Protein AF-A0A4V1WGH1-F1 (afdb_monomer_lite)

Structure (mmCIF, N/CA/C/O backbone):
data_AF-A0A4V1WGH1-F1
#
_entry.id   AF-A0A4V1WGH1-F1
#
loop_
_atom_site.group_PDB
_atom_site.id
_atom_site.type_symbol
_atom_site.label_atom_id
_atom_site.label_alt_id
_atom_site.label_comp_id
_atom_site.label_asym_id
_atom_site.label_entity_id
_atom_site.label_seq_id
_atom_site.pdbx_PDB_ins_code
_atom_site.Cartn_x
_atom_site.Cartn_y
_atom_site.Cartn_z
_atom_site.occupancy
_atom_site.B_iso_or_equiv
_atom_site.auth_seq_id
_atom_site.auth_comp_id
_atom_site.auth_asym_id
_atom_site.auth_atom_id
_atom_site.pdbx_PDB_model_num
ATOM 1 N N . LEU A 1 1 ? -4.245 -30.264 -22.959 1.00 33.31 1 LEU A N 1
ATOM 2 C CA . LEU A 1 1 ? -5.233 -29.164 -22.889 1.00 33.31 1 LEU A CA 1
ATOM 3 C C . LEU A 1 1 ? -5.075 -28.556 -21.495 1.00 33.31 1 LEU A C 1
ATOM 5 O O . LEU A 1 1 ? -5.664 -29.059 -20.561 1.00 33.31 1 LEU A O 1
ATOM 9 N N . GLY A 1 2 ? -4.049 -27.756 -21.223 1.00 36.94 2 GLY A N 1
ATOM 10 C CA . GLY A 1 2 ? -3.900 -26.386 -21.711 1.00 36.94 2 GLY A CA 1
ATOM 11 C C . GLY A 1 2 ? -4.262 -25.433 -20.565 1.00 36.94 2 GLY A C 1
ATOM 12 O O . GLY A 1 2 ? -5.257 -24.733 -20.666 1.00 36.94 2 GLY A O 1
ATOM 13 N N . ALA A 1 3 ? -3.517 -25.483 -19.455 1.00 32.19 3 ALA A N 1
ATOM 14 C CA . ALA A 1 3 ? -3.644 -24.499 -18.385 1.00 32.19 3 ALA A CA 1
ATOM 15 C C . ALA A 1 3 ? -2.789 -23.289 -18.774 1.00 32.19 3 ALA A C 1
ATOM 17 O O . ALA A 1 3 ? -1.565 -23.330 -18.681 1.00 32.19 3 ALA A O 1
ATOM 18 N N . SER A 1 4 ? -3.431 -22.246 -19.292 1.00 39.41 4 SER A N 1
ATOM 19 C CA . SER A 1 4 ? -2.835 -20.914 -19.305 1.00 39.41 4 SER A CA 1
ATOM 20 C C . SER A 1 4 ? -3.050 -20.349 -17.905 1.00 39.41 4 SER A C 1
ATOM 22 O O . SER A 1 4 ? -4.143 -19.903 -17.588 1.00 39.41 4 SER A O 1
ATOM 24 N N . ALA A 1 5 ? -2.033 -20.460 -17.056 1.00 37.88 5 ALA A N 1
ATOM 25 C CA . ALA A 1 5 ? -1.985 -19.795 -15.762 1.00 37.88 5 ALA A CA 1
ATOM 26 C C . ALA A 1 5 ? -0.825 -18.798 -15.811 1.00 37.88 5 ALA A C 1
ATOM 28 O O . ALA A 1 5 ? 0.310 -19.128 -15.483 1.00 37.88 5 ALA A O 1
ATOM 29 N N . TYR A 1 6 ? -1.115 -17.593 -16.290 1.00 43.25 6 TYR A N 1
ATOM 30 C CA . TYR A 1 6 ? -0.399 -16.400 -15.844 1.00 43.25 6 TYR A CA 1
ATOM 31 C C . TYR A 1 6 ? -1.342 -15.719 -14.844 1.00 43.25 6 TYR A C 1
ATOM 33 O O . TYR A 1 6 ? -1.926 -14.674 -15.109 1.00 43.25 6 TYR A O 1
ATOM 41 N N . GLU A 1 7 ? -1.642 -16.417 -13.747 1.00 52.16 7 GLU A N 1
ATOM 42 C CA . GLU A 1 7 ? -2.463 -15.869 -12.670 1.00 52.16 7 GLU A CA 1
ATOM 43 C C . GLU A 1 7 ? -1.520 -15.100 -11.746 1.00 52.16 7 GLU A C 1
ATOM 45 O O . GLU A 1 7 ? -0.584 -15.666 -11.190 1.00 52.16 7 GLU A O 1
ATOM 50 N N . ASN A 1 8 ? -1.706 -13.783 -11.647 1.00 62.28 8 ASN A N 1
ATOM 51 C CA . ASN A 1 8 ? -0.994 -12.981 -10.659 1.00 62.28 8 ASN A CA 1
ATOM 52 C C . ASN A 1 8 ? -1.358 -13.511 -9.265 1.00 62.28 8 ASN A C 1
ATOM 54 O O . ASN A 1 8 ? -2.520 -13.436 -8.862 1.00 62.28 8 ASN A O 1
ATOM 58 N N . ASP A 1 9 ? -0.378 -14.036 -8.534 1.00 80.25 9 ASP A N 1
ATOM 59 C CA . ASP A 1 9 ? -0.596 -14.559 -7.189 1.00 80.25 9 ASP A CA 1
ATOM 60 C C . ASP A 1 9 ? -0.663 -13.412 -6.172 1.00 80.25 9 ASP A C 1
ATOM 62 O O . ASP A 1 9 ? 0.171 -12.499 -6.162 1.00 80.25 9 ASP A O 1
ATOM 66 N N . ILE A 1 10 ? -1.658 -13.471 -5.283 1.00 87.50 10 ILE A N 1
ATOM 67 C CA . ILE A 1 10 ? -1.841 -12.521 -4.183 1.00 87.50 10 ILE A CA 1
ATOM 68 C C . ILE A 1 10 ? -1.891 -13.294 -2.869 1.00 87.50 10 ILE A C 1
ATOM 70 O O . ILE A 1 10 ? -2.748 -14.151 -2.668 1.00 87.50 10 ILE A O 1
ATOM 74 N N . THR A 1 11 ? -1.015 -12.942 -1.931 1.00 88.69 11 THR A N 1
ATOM 75 C CA . THR A 1 11 ? -1.128 -13.351 -0.526 1.00 88.69 11 THR A CA 1
ATOM 76 C C . THR A 1 11 ? -1.442 -12.133 0.328 1.00 88.69 11 THR A C 1
ATOM 78 O O . THR A 1 11 ? -0.723 -11.138 0.279 1.00 88.69 11 THR A O 1
ATOM 81 N N . VAL A 1 12 ? -2.490 -12.217 1.149 1.00 90.06 12 VAL A N 1
ATOM 82 C CA . VAL A 1 12 ? -2.868 -11.147 2.080 1.00 90.06 12 VAL A CA 1
ATOM 83 C C . VAL A 1 12 ? -2.600 -11.598 3.508 1.00 90.06 12 VAL A C 1
ATOM 85 O O . VAL A 1 12 ? -3.156 -12.583 3.975 1.00 90.06 12 VAL A O 1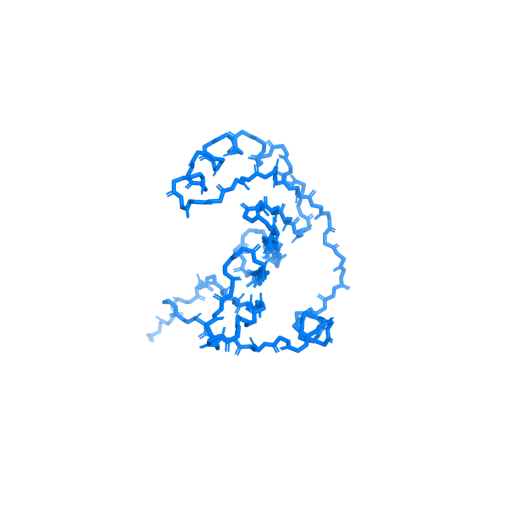
ATOM 88 N N . LEU A 1 13 ? -1.771 -10.860 4.236 1.00 87.69 13 LEU A N 1
ATOM 89 C CA . LEU A 1 13 ? -1.603 -11.025 5.673 1.00 87.69 13 LEU A CA 1
ATOM 90 C C . LEU A 1 13 ? -2.350 -9.914 6.387 1.00 87.69 13 LEU A C 1
ATOM 92 O O . LEU A 1 13 ? -2.308 -8.753 5.985 1.00 87.69 13 LEU A O 1
ATOM 96 N N . PHE A 1 14 ? -2.999 -10.263 7.487 1.00 88.56 14 PHE A N 1
ATOM 97 C CA . PHE A 1 14 ? -3.750 -9.312 8.282 1.00 88.56 14 PHE A CA 1
ATOM 98 C C . PHE A 1 14 ? -3.367 -9.421 9.755 1.00 88.56 14 PHE A C 1
ATOM 100 O O . PHE A 1 14 ? -3.292 -10.510 10.329 1.00 88.56 14 PHE A O 1
ATOM 107 N N . LYS A 1 15 ? -3.158 -8.269 10.388 1.00 85.38 15 LYS A N 1
ATOM 108 C CA . LYS A 1 15 ? -2.919 -8.139 11.825 1.00 85.38 15 LYS A CA 1
ATOM 109 C C . LYS A 1 15 ? -3.793 -7.016 12.361 1.00 85.38 15 LYS A C 1
ATOM 111 O O . LYS A 1 15 ? -3.815 -5.929 11.804 1.00 85.38 15 LYS A O 1
ATOM 116 N N . GLY A 1 16 ? -4.482 -7.242 13.472 1.00 84.38 16 GLY A N 1
ATOM 117 C CA . GLY A 1 16 ? -5.297 -6.210 14.107 1.00 84.38 16 GLY A CA 1
ATOM 118 C C . GLY A 1 16 ? -5.454 -6.456 15.595 1.00 84.38 16 GLY A C 1
ATOM 119 O O . GLY A 1 16 ? -5.387 -7.599 16.056 1.00 84.38 16 GLY A O 1
ATOM 120 N N . ARG A 1 17 ? -5.651 -5.378 16.358 1.00 80.94 17 ARG A N 1
ATOM 121 C CA . ARG A 1 17 ? -5.973 -5.502 17.783 1.00 80.94 17 ARG A CA 1
ATOM 122 C C . ARG A 1 17 ? -7.370 -6.082 17.936 1.00 80.94 17 ARG A C 1
ATOM 124 O O . ARG A 1 17 ? -8.273 -5.749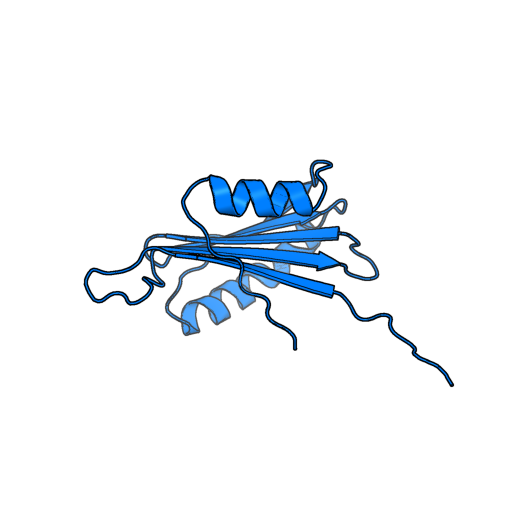 17.174 1.00 80.94 17 ARG A O 1
ATOM 131 N N . LYS A 1 18 ? -7.558 -6.935 18.939 1.00 80.88 18 LYS A N 1
ATOM 132 C CA . LYS A 1 18 ? -8.898 -7.318 19.378 1.00 80.88 18 LYS A CA 1
ATOM 133 C C . LYS A 1 18 ? -9.383 -6.310 20.409 1.00 80.88 18 LYS A C 1
ATOM 135 O O . LYS A 1 18 ? -8.638 -5.935 21.313 1.00 80.88 18 LYS A O 1
ATOM 140 N N . LYS A 1 19 ? -10.630 -5.890 20.273 1.00 83.00 19 LYS A N 1
ATOM 141 C CA . LYS A 1 19 ? -11.375 -5.169 21.298 1.00 83.00 19 LYS A CA 1
ATOM 142 C C . LYS A 1 19 ? -11.714 -6.122 22.457 1.00 83.00 19 LYS A C 1
ATOM 144 O O . LYS A 1 19 ? -11.642 -7.342 22.280 1.00 83.00 19 LYS A O 1
ATOM 149 N N . PRO A 1 20 ? -12.115 -5.600 23.632 1.00 83.19 20 PRO A N 1
ATOM 150 C CA . PRO A 1 20 ? -12.542 -6.429 24.763 1.00 83.19 20 PRO A CA 1
ATOM 151 C C . PRO A 1 20 ? -13.687 -7.400 24.433 1.00 83.19 20 PRO A C 1
ATOM 153 O O . PRO A 1 20 ? -13.782 -8.461 25.038 1.00 83.19 20 PRO A O 1
ATOM 156 N N . ASP A 1 21 ? -14.523 -7.067 23.445 1.00 83.81 21 ASP A N 1
ATOM 157 C CA . ASP A 1 21 ? -15.609 -7.919 22.938 1.00 83.81 21 ASP A CA 1
ATOM 158 C C . ASP A 1 21 ? -15.133 -9.018 21.962 1.00 83.81 21 ASP A C 1
ATOM 160 O O . ASP A 1 21 ? -15.944 -9.740 21.382 1.00 83.81 21 ASP A O 1
ATOM 164 N N . GLY A 1 22 ? -13.820 -9.139 21.750 1.00 78.94 22 GLY A N 1
ATOM 165 C CA . GLY A 1 22 ? -13.202 -10.108 20.851 1.00 78.94 22 GLY A CA 1
ATOM 166 C C . GLY A 1 22 ? -13.241 -9.727 19.369 1.00 78.94 22 GLY A C 1
ATOM 167 O O . GLY A 1 22 ? -12.606 -10.421 18.567 1.00 78.94 22 GLY A O 1
ATOM 168 N N . LYS A 1 23 ? -13.922 -8.637 18.986 1.00 82.25 23 LYS A N 1
ATOM 169 C CA . LYS A 1 23 ? -13.958 -8.159 17.596 1.00 82.25 23 LYS A CA 1
ATOM 170 C C . LYS A 1 23 ? -12.650 -7.479 17.226 1.00 82.25 23 LYS A C 1
ATOM 172 O O . LYS A 1 23 ? -11.962 -6.910 18.068 1.00 82.25 23 LYS A O 1
ATOM 177 N N . LEU A 1 24 ? -12.310 -7.514 15.945 1.00 79.06 24 LEU A N 1
ATOM 178 C CA . LEU A 1 24 ? -11.169 -6.768 15.432 1.00 79.06 24 LEU A CA 1
ATOM 179 C C . LEU A 1 24 ? -11.433 -5.265 15.507 1.00 79.06 24 LEU A C 1
ATOM 181 O O . LEU A 1 24 ? -12.542 -4.799 15.246 1.00 79.06 24 LEU A O 1
ATOM 185 N N . ASP A 1 25 ? -10.399 -4.516 15.870 1.00 85.69 25 ASP A N 1
ATOM 186 C CA . ASP A 1 25 ? -10.391 -3.068 15.819 1.00 85.69 25 ASP A CA 1
ATOM 187 C C . ASP A 1 25 ? -9.885 -2.597 14.451 1.00 85.69 25 ASP A C 1
ATOM 189 O O . ASP A 1 25 ? -8.677 -2.628 14.203 1.00 85.69 25 ASP A O 1
ATOM 193 N N . PRO A 1 26 ? -10.783 -2.159 13.550 1.00 85.44 26 PRO A N 1
ATOM 194 C CA . PRO A 1 26 ? -10.383 -1.697 12.228 1.00 85.44 26 PRO A CA 1
ATOM 195 C C . PRO A 1 26 ? -9.594 -0.381 12.287 1.00 85.44 26 PRO A C 1
ATOM 197 O O . PRO A 1 26 ? -8.906 -0.050 11.332 1.00 85.44 26 PRO A O 1
ATOM 200 N N . SER A 1 27 ? -9.642 0.350 13.408 1.00 89.88 27 SER A N 1
ATOM 201 C CA . SER A 1 27 ? -8.876 1.587 13.591 1.00 89.88 27 SER A CA 1
ATOM 202 C C . SER A 1 27 ? -7.399 1.342 13.916 1.00 89.88 27 SER A C 1
ATOM 204 O O . SER A 1 27 ? -6.606 2.287 13.907 1.00 89.88 27 SER A O 1
ATOM 206 N N . HIS A 1 28 ? -7.027 0.093 14.222 1.00 90.06 28 HIS A N 1
ATOM 207 C CA . HIS A 1 28 ? -5.668 -0.300 14.575 1.00 90.06 28 HIS A CA 1
ATOM 208 C C . HIS A 1 28 ? -5.332 -1.682 14.005 1.00 90.06 28 HIS A C 1
ATOM 210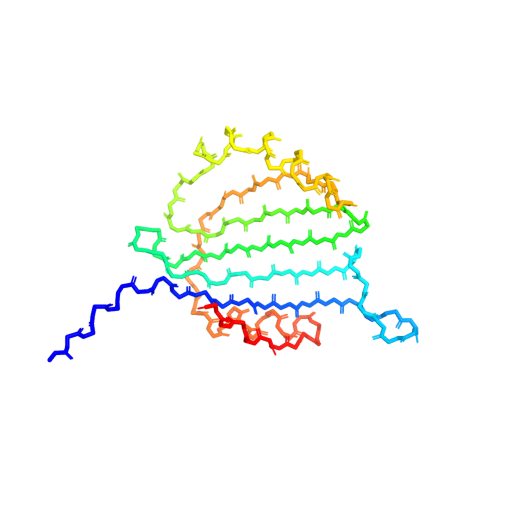 O O . HIS A 1 28 ? -5.296 -2.700 14.714 1.00 90.06 28 HIS A O 1
ATOM 216 N N . CYS A 1 29 ? -5.087 -1.709 12.699 1.00 90.88 29 CYS A N 1
ATOM 217 C CA . CYS A 1 29 ? -4.735 -2.914 11.965 1.00 90.88 29 CYS A CA 1
ATOM 218 C C . CYS A 1 29 ? -3.679 -2.642 10.887 1.00 90.88 29 CYS A C 1
ATOM 220 O O . CYS A 1 29 ? -3.339 -1.503 10.577 1.00 90.88 29 CYS A O 1
ATOM 222 N N . ARG A 1 30 ? -3.110 -3.714 10.351 1.00 92.50 30 ARG A N 1
ATOM 223 C CA . ARG A 1 30 ? -2.119 -3.704 9.286 1.00 92.50 30 ARG A CA 1
ATOM 224 C C . ARG A 1 30 ? -2.459 -4.822 8.312 1.00 92.50 30 ARG A C 1
ATOM 226 O O . ARG A 1 30 ? -2.717 -5.950 8.739 1.00 92.50 30 ARG A O 1
ATOM 233 N N . LEU A 1 31 ? -2.460 -4.503 7.028 1.00 92.19 31 LEU A N 1
ATOM 234 C CA . LEU A 1 31 ? -2.604 -5.445 5.926 1.00 92.19 31 LEU A CA 1
ATOM 235 C C . LEU A 1 31 ? -1.287 -5.466 5.156 1.00 92.19 31 LEU A C 1
ATOM 237 O O . LEU A 1 31 ? -0.742 -4.407 4.858 1.00 92.19 31 LEU A O 1
ATOM 241 N N . LEU A 1 32 ? -0.792 -6.652 4.824 1.00 92.94 32 LEU A N 1
ATOM 242 C CA . LEU A 1 32 ? 0.356 -6.824 3.942 1.00 92.94 32 LEU A CA 1
ATOM 243 C C . LEU A 1 32 ? -0.081 -7.641 2.735 1.00 92.94 32 LEU A C 1
ATOM 245 O O . LEU A 1 32 ? -0.525 -8.774 2.890 1.00 92.94 32 LEU A O 1
ATOM 249 N N . PHE A 1 33 ? 0.059 -7.077 1.547 1.00 93.25 33 PHE A N 1
ATOM 250 C CA . PHE A 1 33 ? -0.180 -7.766 0.290 1.00 93.25 33 PHE A CA 1
ATOM 251 C C . PHE A 1 33 ? 1.173 -8.150 -0.297 1.00 93.25 33 PHE A C 1
ATOM 253 O O . PHE A 1 33 ? 2.009 -7.283 -0.548 1.00 93.25 33 PHE A O 1
ATOM 260 N N . LEU A 1 34 ? 1.392 -9.442 -0.499 1.00 91.75 34 LEU A N 1
ATOM 261 C CA . LEU A 1 34 ? 2.509 -9.967 -1.272 1.00 91.75 34 LEU A CA 1
ATOM 262 C C . LEU A 1 34 ? 1.953 -10.297 -2.653 1.00 91.75 34 LEU A C 1
ATOM 264 O O . LEU A 1 34 ? 1.083 -11.159 -2.777 1.00 91.75 34 LEU A O 1
ATOM 268 N N . LEU A 1 35 ? 2.397 -9.549 -3.654 1.00 91.50 35 LEU A N 1
ATOM 269 C CA . LEU A 1 35 ? 1.916 -9.634 -5.024 1.00 91.50 35 LEU A CA 1
ATOM 270 C C . LEU A 1 35 ? 3.020 -10.205 -5.904 1.00 91.50 35 LEU A C 1
ATOM 272 O O . LEU A 1 35 ? 4.167 -9.756 -5.822 1.00 91.50 35 LEU A O 1
ATOM 276 N N . HIS A 1 36 ? 2.662 -11.134 -6.780 1.00 88.94 36 HIS A N 1
ATOM 277 C CA . HIS A 1 36 ? 3.466 -11.477 -7.942 1.00 88.94 36 HIS A CA 1
ATOM 278 C C . HIS A 1 36 ? 2.754 -10.952 -9.189 1.00 88.94 36 HIS A C 1
ATOM 280 O O . HIS A 1 36 ? 1.728 -11.492 -9.597 1.00 88.94 36 HIS A O 1
ATOM 286 N N . LEU A 1 37 ? 3.264 -9.848 -9.738 1.00 89.25 37 LEU A N 1
ATOM 287 C CA . LEU A 1 37 ? 2.694 -9.162 -10.896 1.00 89.25 37 LEU A CA 1
ATOM 288 C C . LEU A 1 37 ? 3.532 -9.445 -12.147 1.00 89.25 37 LEU A C 1
ATOM 290 O O . LEU A 1 37 ? 4.755 -9.378 -12.071 1.00 89.25 37 LEU A O 1
ATOM 294 N N . GLU A 1 38 ? 2.908 -9.659 -13.307 1.00 87.75 38 GLU A N 1
ATOM 295 C CA . GLU A 1 38 ? 3.629 -9.981 -14.559 1.00 87.75 38 GLU A CA 1
ATOM 296 C C . GLU A 1 38 ? 4.798 -9.025 -14.866 1.00 87.75 38 GLU A C 1
ATOM 298 O O . GLU A 1 38 ? 5.911 -9.460 -15.164 1.00 87.75 38 GLU A O 1
ATOM 303 N N . THR A 1 39 ? 4.560 -7.713 -14.766 1.00 88.25 39 THR A N 1
ATOM 304 C CA . THR A 1 39 ? 5.577 -6.690 -15.067 1.00 88.25 39 THR A CA 1
ATOM 305 C C . THR A 1 39 ? 6.353 -6.262 -13.830 1.00 88.25 39 THR A C 1
ATOM 307 O O . THR A 1 39 ? 7.5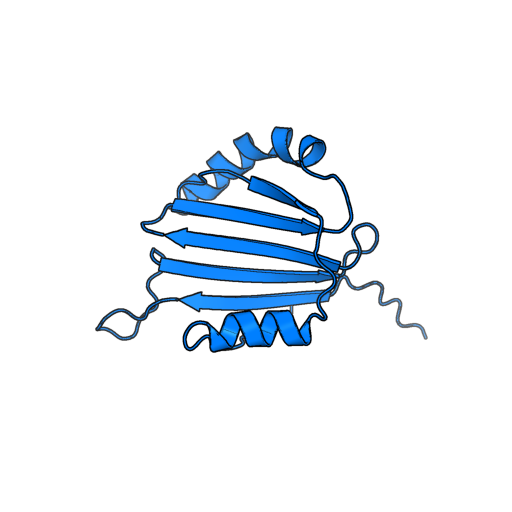72 -6.129 -13.881 1.00 88.25 39 THR A O 1
ATOM 310 N N . LEU A 1 40 ? 5.651 -6.020 -12.718 1.00 88.62 40 LEU A N 1
ATOM 311 C CA . LEU A 1 40 ? 6.256 -5.481 -11.494 1.00 88.62 40 LEU A CA 1
ATOM 312 C C . LEU A 1 40 ? 6.893 -6.558 -10.607 1.00 88.62 40 LEU A C 1
ATOM 314 O O . LEU A 1 40 ? 7.445 -6.223 -9.559 1.00 88.62 40 LEU A O 1
ATOM 318 N N . GLN A 1 41 ? 6.848 -7.822 -11.040 1.00 89.88 41 GLN A N 1
ATOM 319 C CA . GLN A 1 41 ? 7.410 -8.975 -10.344 1.00 89.88 41 GLN A CA 1
ATOM 320 C C . GLN A 1 41 ? 6.902 -9.018 -8.894 1.00 89.88 41 GLN A C 1
ATOM 322 O O . GLN A 1 41 ? 5.724 -8.766 -8.626 1.00 89.88 41 GLN A O 1
ATOM 327 N N . GLU A 1 42 ? 7.779 -9.333 -7.942 1.00 89.94 42 GLU A N 1
ATOM 328 C CA . GLU A 1 42 ? 7.459 -9.313 -6.521 1.00 89.94 42 GLU A CA 1
ATOM 329 C C . GLU A 1 42 ? 7.264 -7.881 -6.013 1.00 89.94 42 GLU A C 1
ATOM 331 O O . GLU A 1 42 ? 8.204 -7.086 -5.934 1.00 89.94 42 GLU A O 1
ATOM 336 N N . THR A 1 43 ? 6.039 -7.566 -5.607 1.00 92.50 43 THR A N 1
ATOM 337 C CA . THR A 1 43 ? 5.675 -6.268 -5.039 1.00 92.50 43 THR A CA 1
ATOM 338 C C . THR A 1 43 ? 4.997 -6.467 -3.692 1.00 92.50 43 THR A C 1
ATOM 340 O O . THR A 1 43 ? 4.072 -7.263 -3.553 1.00 92.50 43 THR A O 1
ATOM 343 N N . VAL A 1 44 ? 5.448 -5.727 -2.684 1.00 93.62 44 VAL A N 1
ATOM 344 C CA . VAL A 1 44 ? 4.864 -5.748 -1.341 1.00 93.62 44 VAL A CA 1
ATOM 345 C C . VAL A 1 44 ? 4.080 -4.465 -1.129 1.00 93.62 44 VAL A C 1
ATOM 347 O O . VAL A 1 44 ? 4.646 -3.382 -1.237 1.00 93.62 44 VAL A O 1
ATOM 350 N N . VAL A 1 45 ? 2.801 -4.566 -0.787 1.00 95.31 45 VAL A N 1
ATOM 351 C CA . VAL A 1 45 ? 1.990 -3.411 -0.383 1.00 95.31 45 VAL A CA 1
ATOM 352 C C . VAL A 1 45 ? 1.675 -3.528 1.102 1.00 95.31 45 VAL A C 1
ATOM 354 O O . VAL A 1 45 ? 1.007 -4.461 1.532 1.00 95.31 45 VAL A O 1
ATOM 357 N N . ASP A 1 46 ? 2.167 -2.589 1.898 1.00 95.12 46 ASP A N 1
ATOM 358 C CA . ASP A 1 46 ? 1.929 -2.502 3.338 1.00 95.12 46 ASP A CA 1
ATOM 359 C C . ASP A 1 46 ? 0.948 -1.371 3.633 1.00 95.12 46 ASP A C 1
ATOM 361 O O . ASP A 1 46 ? 1.273 -0.195 3.457 1.00 95.12 46 ASP A O 1
ATOM 365 N N . CYS A 1 47 ? -0.248 -1.730 4.087 1.00 95.69 47 CYS A N 1
ATOM 366 C CA . CYS A 1 47 ? -1.274 -0.792 4.515 1.00 95.69 47 CYS A CA 1
ATOM 367 C C . CYS A 1 47 ? -1.356 -0.811 6.040 1.00 95.69 47 CYS A C 1
ATOM 369 O O . CYS A 1 47 ? -1.875 -1.755 6.640 1.00 95.69 47 CYS A O 1
ATOM 371 N N . MET A 1 48 ? -0.893 0.257 6.679 1.00 94.88 48 MET A N 1
ATOM 372 C CA . MET A 1 48 ? -0.963 0.428 8.127 1.00 94.88 48 MET A CA 1
ATOM 373 C C . MET A 1 48 ? -2.079 1.408 8.481 1.00 94.88 48 MET A C 1
ATOM 375 O O . MET A 1 48 ? -2.067 2.540 8.008 1.00 94.88 48 MET A O 1
ATOM 379 N N . ILE A 1 49 ? -3.015 0.991 9.334 1.00 95.38 49 ILE A N 1
ATOM 380 C CA . ILE A 1 49 ? -4.117 1.820 9.830 1.00 95.38 49 ILE A CA 1
ATOM 381 C C . ILE A 1 49 ? -3.920 2.078 11.323 1.00 95.38 49 ILE A C 1
ATOM 383 O O . ILE A 1 49 ? -3.843 1.147 12.128 1.00 95.38 49 ILE A O 1
ATOM 387 N N . GLN A 1 50 ? -3.862 3.353 11.700 1.00 93.88 50 GLN A N 1
ATOM 388 C CA . GLN A 1 50 ? -3.759 3.798 13.088 1.00 93.88 50 GLN A CA 1
ATOM 389 C C . GLN A 1 50 ? -4.690 4.984 13.319 1.00 93.88 50 GLN A C 1
ATOM 391 O O . GLN A 1 50 ? -4.603 5.984 12.616 1.00 93.88 50 GLN A O 1
ATOM 396 N N . GLN A 1 51 ? -5.589 4.882 14.303 1.00 94.25 51 GLN A N 1
ATOM 397 C CA . GLN A 1 51 ? -6.585 5.922 14.605 1.00 94.25 51 GLN A CA 1
ATOM 398 C C . GLN A 1 51 ? -7.393 6.329 13.359 1.00 94.25 51 GLN A C 1
ATOM 400 O O . GLN A 1 51 ? -7.669 7.501 13.125 1.00 94.25 51 GLN A O 1
ATOM 405 N N . ASN A 1 52 ? -7.752 5.327 12.552 1.00 95.00 52 ASN A N 1
ATOM 406 C CA . ASN A 1 52 ? -8.417 5.458 11.254 1.00 95.00 52 ASN A CA 1
ATOM 407 C C . ASN A 1 52 ? -7.617 6.201 10.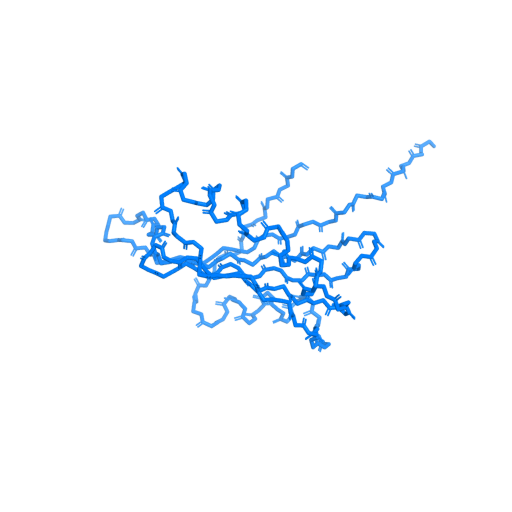164 1.00 95.00 52 ASN A C 1
ATOM 409 O O . ASN A 1 52 ? -8.162 6.493 9.102 1.00 95.00 52 ASN A O 1
ATOM 413 N N . VAL A 1 53 ? -6.333 6.477 10.388 1.00 97.19 53 VAL A N 1
ATOM 414 C CA . VAL A 1 53 ? -5.426 7.010 9.370 1.00 97.19 53 VAL A CA 1
ATOM 415 C C . VAL A 1 53 ? -4.676 5.848 8.729 1.00 97.19 53 VAL A C 1
ATOM 417 O O . VAL A 1 53 ? -3.937 5.132 9.403 1.00 97.19 53 VAL A O 1
ATOM 420 N N . MET A 1 54 ? -4.880 5.654 7.432 1.00 97.31 54 MET A N 1
ATOM 421 C CA . MET A 1 54 ? -4.189 4.682 6.598 1.00 97.31 54 MET A CA 1
ATOM 422 C C . MET A 1 54 ? -2.923 5.302 6.004 1.00 97.31 54 MET A C 1
ATOM 424 O O . MET A 1 54 ? -2.952 6.410 5.473 1.00 97.31 54 MET A O 1
ATOM 428 N N . THR A 1 55 ? -1.827 4.556 6.036 1.00 97.44 55 THR A N 1
ATOM 429 C CA . THR A 1 55 ? -0.586 4.844 5.311 1.00 97.44 55 THR A CA 1
ATOM 430 C C . THR A 1 55 ? -0.262 3.638 4.444 1.00 97.44 55 THR A C 1
ATOM 432 O O . THR A 1 55 ? -0.276 2.515 4.950 1.00 97.44 55 THR A O 1
ATOM 435 N N . ILE A 1 56 ? 0.033 3.859 3.162 1.00 97.69 56 ILE A N 1
ATOM 436 C CA . ILE A 1 56 ? 0.356 2.783 2.218 1.00 97.69 56 ILE A CA 1
ATOM 437 C C . ILE A 1 56 ? 1.821 2.899 1.804 1.00 97.69 56 ILE A C 1
ATOM 439 O O . ILE A 1 56 ? 2.282 3.965 1.398 1.00 97.69 56 ILE A O 1
ATOM 443 N N . THR A 1 57 ? 2.556 1.796 1.890 1.00 97.12 57 THR A N 1
ATOM 444 C CA . THR A 1 57 ? 3.915 1.684 1.355 1.00 97.12 57 THR A CA 1
ATOM 445 C C . THR A 1 57 ? 3.966 0.590 0.302 1.00 97.12 57 THR A C 1
ATOM 447 O O . THR A 1 57 ? 3.492 -0.512 0.548 1.00 97.12 57 THR A O 1
ATOM 450 N N . VAL A 1 58 ? 4.567 0.879 -0.847 1.00 96.25 58 VAL A N 1
ATOM 451 C CA . VAL A 1 58 ? 4.809 -0.082 -1.924 1.00 96.25 58 VAL A CA 1
ATOM 452 C C . VAL A 1 58 ? 6.308 -0.365 -1.983 1.00 96.25 58 VAL A C 1
ATOM 454 O O . VAL A 1 58 ? 7.104 0.543 -2.215 1.00 96.25 58 VAL A O 1
ATOM 457 N N . GLU A 1 59 ? 6.711 -1.610 -1.747 1.00 94.75 59 GLU A N 1
ATOM 458 C CA . GLU A 1 59 ? 8.086 -2.075 -1.937 1.00 94.75 59 GLU A CA 1
ATOM 459 C C . GLU A 1 59 ? 8.175 -2.860 -3.240 1.00 94.75 59 GLU A C 1
ATOM 461 O O . GLU A 1 59 ? 7.528 -3.895 -3.397 1.00 94.75 59 GLU A O 1
ATOM 466 N N . THR A 1 60 ? 8.980 -2.374 -4.175 1.00 93.31 60 THR A N 1
ATOM 467 C CA . THR A 1 60 ? 9.170 -2.998 -5.488 1.00 93.31 60 THR A CA 1
ATOM 468 C C . THR A 1 60 ? 10.570 -2.676 -6.019 1.00 93.31 60 THR A C 1
ATOM 470 O O . THR A 1 60 ? 11.243 -1.784 -5.499 1.00 93.31 60 THR A O 1
ATOM 473 N N . ASP A 1 61 ? 11.035 -3.391 -7.039 1.00 93.19 61 ASP A N 1
ATOM 474 C CA . ASP A 1 61 ? 12.312 -3.090 -7.705 1.00 93.19 61 ASP A CA 1
ATOM 475 C C . ASP A 1 61 ? 12.204 -1.935 -8.720 1.00 93.19 61 ASP A C 1
ATOM 477 O O . ASP A 1 61 ? 13.213 -1.499 -9.279 1.00 93.19 61 ASP A O 1
ATOM 481 N N . PHE A 1 62 ? 10.993 -1.409 -8.926 1.00 92.62 62 PHE A N 1
ATOM 482 C CA . PHE A 1 62 ? 10.680 -0.352 -9.883 1.00 92.62 62 PHE A CA 1
ATOM 483 C C . PHE A 1 62 ? 10.499 1.017 -9.207 1.00 92.62 62 PHE A C 1
ATOM 485 O O . PHE A 1 62 ? 9.925 1.138 -8.126 1.00 92.62 62 PHE A O 1
ATOM 492 N N . GLU A 1 63 ? 10.921 2.084 -9.884 1.00 93.94 63 GLU A N 1
ATOM 493 C CA . GLU A 1 63 ? 10.674 3.462 -9.443 1.00 93.94 63 GLU A CA 1
ATOM 494 C C . GLU A 1 63 ? 9.229 3.871 -9.775 1.00 93.94 63 GLU A C 1
ATOM 496 O O . GLU A 1 63 ? 8.937 4.357 -10.868 1.00 93.94 63 GLU A O 1
ATOM 501 N N . LEU A 1 64 ? 8.303 3.638 -8.839 1.00 94.12 64 LEU A N 1
ATOM 502 C CA . LEU A 1 64 ? 6.864 3.836 -9.067 1.00 94.12 64 LEU A CA 1
ATOM 503 C C . LEU A 1 64 ? 6.294 5.149 -8.531 1.00 94.12 64 LEU A C 1
ATOM 505 O O . LEU A 1 64 ? 5.153 5.467 -8.858 1.00 94.12 64 LEU A O 1
ATOM 509 N N . GLN A 1 65 ? 7.039 5.927 -7.737 1.00 96.12 65 GLN A N 1
ATOM 510 C CA . GLN A 1 65 ? 6.464 7.091 -7.047 1.00 96.12 65 GLN A CA 1
ATOM 511 C C . GLN A 1 65 ? 5.806 8.076 -8.025 1.00 96.12 65 GLN A C 1
ATOM 513 O O . GLN A 1 65 ? 4.643 8.424 -7.851 1.00 96.12 65 GLN A O 1
ATOM 518 N N . ALA A 1 66 ? 6.495 8.422 -9.117 1.00 96.50 66 ALA A N 1
ATOM 519 C CA . ALA A 1 66 ? 5.973 9.342 -10.128 1.00 96.50 66 ALA A CA 1
ATOM 520 C C . ALA A 1 66 ? 4.716 8.818 -10.852 1.00 96.50 66 ALA A C 1
ATOM 522 O O . ALA A 1 66 ? 3.896 9.611 -11.308 1.00 96.50 66 ALA A O 1
ATOM 523 N N . ALA A 1 67 ? 4.552 7.495 -10.958 1.00 94.62 67 ALA A N 1
ATOM 524 C CA . ALA A 1 67 ? 3.354 6.877 -11.526 1.00 94.62 67 ALA A CA 1
ATOM 525 C C . ALA A 1 67 ? 2.202 6.800 -10.509 1.00 94.62 67 ALA A C 1
ATOM 527 O O . ALA A 1 67 ? 1.035 6.841 -10.893 1.00 94.62 67 ALA A O 1
ATOM 528 N N . ILE A 1 68 ? 2.523 6.700 -9.217 1.00 95.50 68 ILE A N 1
ATOM 529 C CA . ILE A 1 68 ? 1.552 6.632 -8.121 1.00 95.50 68 ILE A CA 1
ATOM 530 C C . ILE A 1 68 ? 0.991 8.014 -7.787 1.00 95.50 68 ILE A C 1
ATOM 532 O O . ILE A 1 68 ? -0.212 8.127 -7.561 1.00 95.50 68 ILE A O 1
ATOM 536 N N . ASP A 1 69 ? 1.824 9.057 -7.759 1.00 97.31 69 ASP A N 1
ATOM 537 C CA . ASP A 1 69 ? 1.441 10.400 -7.302 1.00 97.31 69 ASP A CA 1
ATOM 538 C C . ASP A 1 69 ? 0.148 10.940 -7.945 1.00 97.31 69 ASP A C 1
ATOM 540 O O . ASP A 1 69 ? -0.713 11.432 -7.207 1.00 97.31 69 ASP A O 1
ATOM 544 N N . PRO A 1 70 ? -0.079 10.797 -9.269 1.00 97.56 70 PRO A N 1
ATOM 545 C CA . PRO A 1 70 ? -1.321 11.242 -9.903 1.00 97.56 70 PRO A CA 1
ATOM 546 C C . PRO A 1 70 ? -2.573 10.481 -9.442 1.00 97.56 70 PRO A C 1
ATOM 548 O O . PRO A 1 70 ? -3.679 11.007 -9.549 1.00 97.56 70 PRO A O 1
ATOM 551 N N . LEU A 1 71 ? -2.423 9.254 -8.932 1.00 95.88 71 LEU A N 1
ATOM 552 C CA . LEU A 1 71 ? -3.519 8.395 -8.467 1.00 95.88 71 LEU A CA 1
ATOM 553 C C . LEU A 1 71 ? -3.902 8.667 -7.004 1.00 95.88 71 LEU A C 1
ATOM 555 O O . LEU A 1 71 ? -5.014 8.342 -6.579 1.00 95.88 71 LEU A O 1
ATOM 559 N N . VAL A 1 72 ? -2.999 9.272 -6.223 1.00 96.50 72 VAL A N 1
ATOM 560 C CA . VAL A 1 72 ? -3.190 9.510 -4.783 1.00 96.50 72 VAL A CA 1
ATOM 561 C C . VAL A 1 72 ? -4.449 10.331 -4.464 1.00 96.50 72 VAL A C 1
ATOM 563 O O . VAL A 1 72 ? -5.124 9.971 -3.499 1.00 96.50 72 VAL A O 1
ATOM 566 N N . PRO A 1 73 ? -4.820 11.396 -5.207 1.00 97.06 73 PRO A N 1
ATOM 567 C CA . PRO A 1 73 ? -6.039 12.154 -4.917 1.00 97.06 73 PRO A CA 1
ATOM 568 C C . PRO A 1 73 ? -7.311 11.300 -4.990 1.00 97.06 73 PRO A C 1
ATOM 570 O O . PRO A 1 73 ? -8.077 11.276 -4.029 1.00 97.06 73 PRO A O 1
ATOM 573 N N . ALA A 1 74 ? -7.488 10.533 -6.070 1.00 97.12 74 ALA A N 1
ATOM 574 C CA . ALA A 1 74 ? -8.640 9.645 -6.228 1.00 97.12 74 ALA A CA 1
ATOM 575 C C . ALA A 1 74 ? -8.658 8.550 -5.150 1.00 97.12 74 ALA A C 1
ATOM 577 O O . ALA A 1 74 ? -9.703 8.241 -4.577 1.00 97.12 74 ALA A O 1
ATOM 578 N N . LEU A 1 75 ? -7.486 8.007 -4.802 1.00 96.00 75 LEU A N 1
ATOM 579 C CA . LEU A 1 75 ? -7.381 7.017 -3.735 1.00 96.00 75 LEU A CA 1
ATOM 580 C C . LEU A 1 75 ? -7.733 7.607 -2.360 1.00 96.00 75 LEU A C 1
ATOM 582 O O . LEU A 1 75 ? -8.375 6.937 -1.555 1.00 96.00 75 LEU A O 1
ATOM 586 N N . LYS A 1 76 ? -7.365 8.866 -2.083 1.00 97.38 76 LYS A N 1
ATOM 587 C CA . LYS A 1 76 ? -7.756 9.567 -0.847 1.00 97.38 76 LYS A CA 1
ATOM 588 C C . LYS A 1 76 ? -9.271 9.702 -0.729 1.00 97.38 76 LYS A C 1
ATOM 590 O O . LYS A 1 76 ? -9.797 9.507 0.365 1.00 97.38 76 LYS A O 1
ATOM 595 N N . GLU A 1 77 ? -9.956 10.025 -1.822 1.00 97.56 77 GLU A N 1
ATOM 596 C CA . GLU A 1 77 ? -11.419 10.124 -1.854 1.00 97.56 77 GLU A CA 1
ATOM 597 C C . GLU A 1 77 ? -12.074 8.760 -1.619 1.00 97.56 77 GLU A C 1
ATOM 599 O O . GLU A 1 77 ? -12.864 8.628 -0.686 1.00 97.56 77 GLU A O 1
ATOM 604 N N . ALA A 1 78 ? -11.654 7.727 -2.355 1.00 96.25 78 ALA A N 1
ATOM 605 C CA . ALA A 1 78 ? -12.182 6.370 -2.200 1.00 96.25 78 ALA A CA 1
ATOM 606 C C . ALA A 1 78 ? -11.957 5.806 -0.783 1.00 96.25 78 ALA A C 1
ATOM 608 O O . ALA A 1 78 ? -12.857 5.221 -0.185 1.00 96.25 78 ALA A O 1
ATOM 609 N N . VAL A 1 79 ? -10.774 6.017 -0.194 1.00 95.25 79 VAL A N 1
ATOM 610 C CA . VAL A 1 79 ? -10.491 5.575 1.184 1.00 95.25 79 VAL A CA 1
ATOM 611 C C . VAL A 1 79 ? -11.366 6.331 2.192 1.00 95.25 79 VAL A C 1
ATOM 613 O O . VAL A 1 79 ? -11.876 5.720 3.136 1.00 95.25 79 VAL A O 1
ATOM 616 N N . LYS A 1 80 ? -11.623 7.626 1.969 1.00 96.81 80 LYS A N 1
ATOM 617 C CA . LYS A 1 80 ? -12.505 8.439 2.821 1.00 96.81 80 LYS A CA 1
ATOM 618 C C . LYS A 1 80 ? -13.930 7.900 2.891 1.00 96.81 80 LYS A C 1
ATOM 620 O O . LYS A 1 80 ? -14.514 7.903 3.975 1.00 96.81 80 LYS A O 1
ATOM 625 N N . GLU A 1 81 ? -14.465 7.387 1.788 1.00 96.25 81 GLU A N 1
ATOM 626 C CA . GLU A 1 81 ? -15.798 6.766 1.744 1.00 96.25 81 GLU A CA 1
ATOM 627 C C . GLU A 1 81 ? -15.901 5.509 2.622 1.00 96.25 81 GLU A C 1
ATOM 629 O O . GLU A 1 81 ? -16.984 5.167 3.092 1.00 96.25 81 GLU A O 1
ATOM 634 N N . THR A 1 82 ? -14.773 4.860 2.926 1.00 92.19 82 THR A N 1
ATOM 635 C CA . THR A 1 82 ? -14.727 3.676 3.801 1.00 92.19 82 THR A CA 1
ATOM 636 C C . THR A 1 82 ? -14.588 4.009 5.293 1.00 92.19 82 THR A C 1
ATOM 638 O O . THR A 1 82 ? -14.579 3.105 6.128 1.00 92.19 82 THR A O 1
ATOM 641 N N . GLY A 1 83 ? -14.500 5.297 5.652 1.00 93.88 83 GLY A N 1
ATOM 642 C CA . GLY A 1 83 ? -14.352 5.760 7.038 1.00 93.88 83 GLY A CA 1
ATOM 643 C C . GLY A 1 83 ? -12.904 5.920 7.516 1.00 93.88 83 GLY A C 1
ATOM 644 O O . GLY A 1 83 ? -12.681 6.196 8.697 1.00 93.88 83 GLY A O 1
ATOM 645 N N . PHE A 1 84 ? -11.927 5.790 6.616 1.00 95.81 84 PHE A N 1
ATOM 646 C CA . PHE A 1 84 ? -10.504 6.010 6.889 1.00 95.81 84 PHE A CA 1
ATOM 647 C C . PHE A 1 84 ? -9.985 7.256 6.171 1.00 95.81 84 PHE A C 1
ATOM 649 O O . PHE A 1 84 ? -10.511 7.651 5.141 1.00 95.81 84 PHE A O 1
ATOM 656 N N . SER A 1 85 ? -8.917 7.876 6.661 1.00 97.12 85 SER A N 1
ATOM 657 C CA . SER A 1 85 ? -8.190 8.907 5.909 1.00 97.12 85 SER A CA 1
ATOM 658 C C . SER A 1 85 ? -6.866 8.352 5.400 1.00 97.12 85 SER A C 1
A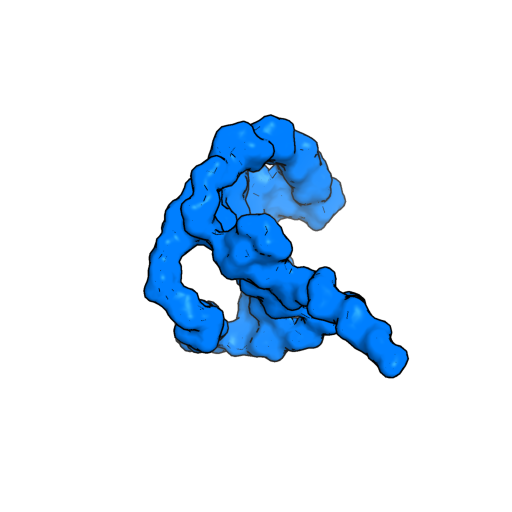TOM 660 O O . SER A 1 85 ? -6.143 7.701 6.143 1.00 97.12 85 SER A O 1
ATOM 662 N N . LEU A 1 86 ? -6.518 8.601 4.137 1.00 97.81 86 LEU A N 1
ATOM 663 C CA . LEU A 1 86 ? -5.214 8.211 3.598 1.00 97.81 86 LEU A CA 1
ATOM 664 C C . LEU A 1 86 ? -4.203 9.350 3.791 1.00 97.81 86 LEU A C 1
ATOM 666 O O . LEU A 1 86 ? -4.373 10.441 3.240 1.00 97.81 86 LEU A O 1
ATOM 670 N N . SER A 1 87 ? -3.139 9.092 4.551 1.00 96.06 87 SER A N 1
ATOM 671 C CA . SER A 1 87 ? -2.035 10.038 4.762 1.00 96.06 87 SER A CA 1
ATOM 672 C C . SER A 1 87 ? -1.229 10.239 3.471 1.00 96.06 87 SER A C 1
ATOM 674 O O . SER A 1 87 ? -0.961 11.372 3.062 1.00 96.06 87 SER A O 1
ATOM 676 N N . GLY A 1 88 ? -0.934 9.143 2.771 1.00 94.56 88 GLY A N 1
ATOM 677 C CA . GLY A 1 88 ? -0.223 9.117 1.501 1.00 94.56 88 GLY A CA 1
ATOM 678 C C . GLY A 1 88 ? 0.155 7.701 1.070 1.00 94.56 88 GLY A C 1
ATOM 679 O O . GLY A 1 88 ? -0.096 6.724 1.783 1.00 94.56 88 GLY A O 1
ATOM 680 N N . VAL A 1 89 ? 0.769 7.623 -0.109 1.00 97.75 89 VAL A N 1
ATOM 681 C CA . VAL A 1 89 ? 1.332 6.396 -0.677 1.00 97.75 89 VAL A CA 1
ATOM 682 C C . VAL A 1 89 ? 2.798 6.652 -0.998 1.00 97.75 89 VAL A C 1
ATOM 684 O O . VAL A 1 89 ? 3.108 7.612 -1.704 1.00 97.75 89 VAL A O 1
ATOM 687 N N . ALA A 1 90 ? 3.689 5.810 -0.484 1.00 97.38 90 ALA A N 1
ATOM 688 C CA . ALA A 1 90 ? 5.119 5.899 -0.754 1.00 97.38 90 ALA A CA 1
ATOM 689 C C . ALA A 1 90 ? 5.615 4.627 -1.447 1.00 97.38 90 ALA A C 1
ATOM 691 O O . ALA A 1 90 ? 5.452 3.532 -0.912 1.00 97.38 90 ALA A O 1
ATOM 692 N N . ALA A 1 91 ? 6.247 4.763 -2.608 1.00 96.38 91 ALA A N 1
ATOM 693 C CA . ALA A 1 91 ? 7.020 3.704 -3.234 1.00 96.38 91 ALA A CA 1
ATOM 694 C C . ALA A 1 91 ? 8.475 3.781 -2.775 1.00 96.38 91 ALA A C 1
ATOM 696 O O . ALA A 1 91 ? 9.072 4.856 -2.710 1.00 96.38 91 ALA A O 1
ATOM 697 N N . LYS A 1 92 ? 9.062 2.629 -2.469 1.00 94.88 92 LYS A N 1
ATOM 698 C CA . LYS A 1 92 ? 10.481 2.515 -2.141 1.00 94.88 92 LYS A CA 1
ATOM 699 C C . LYS A 1 92 ? 11.060 1.246 -2.741 1.00 94.88 92 LYS A C 1
ATOM 701 O O . LYS A 1 92 ? 10.359 0.252 -2.934 1.00 94.88 92 LYS A O 1
ATOM 706 N N . LYS A 1 93 ? 12.370 1.275 -2.967 1.00 91.25 93 LYS A N 1
ATOM 707 C CA . LYS A 1 93 ? 13.097 0.117 -3.467 1.00 91.25 93 LYS A CA 1
ATOM 708 C C . LYS A 1 93 ? 12.971 -1.063 -2.506 1.00 91.25 93 LYS A C 1
ATOM 710 O O . LYS A 1 93 ? 13.191 -0.919 -1.296 1.00 91.25 93 LYS A O 1
ATOM 715 N N . ARG A 1 94 ? 12.640 -2.231 -3.049 1.00 83.50 94 ARG A N 1
ATOM 716 C CA . ARG A 1 94 ? 12.559 -3.474 -2.289 1.00 83.50 94 ARG A CA 1
ATOM 717 C C . ARG A 1 94 ? 13.947 -3.875 -1.795 1.00 83.50 94 ARG A C 1
ATOM 719 O O . ARG A 1 94 ? 14.956 -3.738 -2.485 1.00 83.50 94 ARG A O 1
ATOM 726 N N . ARG A 1 95 ? 14.008 -4.369 -0.558 1.00 76.50 95 ARG A N 1
ATOM 727 C CA . ARG A 1 95 ? 15.202 -5.056 -0.053 1.00 76.50 95 ARG A CA 1
ATOM 728 C C . ARG A 1 95 ? 15.061 -6.540 -0.378 1.00 76.50 95 ARG A C 1
ATOM 730 O O . ARG A 1 95 ? 13.975 -7.067 -0.141 1.00 76.50 95 ARG A O 1
ATOM 737 N N . PRO A 1 96 ? 16.117 -7.224 -0.849 1.00 65.19 96 PRO A N 1
ATOM 738 C CA . PRO A 1 96 ? 16.051 -8.654 -1.111 1.00 65.19 96 PRO A CA 1
ATOM 739 C C . PRO A 1 96 ? 15.723 -9.397 0.186 1.00 65.19 96 PRO A C 1
ATOM 741 O O . PRO A 1 96 ? 16.552 -9.516 1.087 1.00 65.19 96 PRO A O 1
ATOM 744 N N . LYS A 1 97 ? 14.477 -9.840 0.298 1.00 68.56 97 LYS A N 1
ATOM 745 C CA . LYS A 1 97 ? 13.986 -10.744 1.330 1.00 68.56 97 LYS A CA 1
ATOM 746 C C . LYS A 1 97 ? 13.054 -11.721 0.640 1.00 68.56 97 LYS A C 1
ATOM 748 O O . LYS A 1 97 ? 12.186 -11.297 -0.129 1.00 68.56 97 LYS A O 1
ATOM 753 N N . ASP A 1 98 ? 13.248 -13.000 0.927 1.00 75.88 98 ASP A N 1
ATOM 754 C CA . ASP A 1 98 ? 12.285 -14.028 0.554 1.00 75.88 98 ASP A CA 1
ATOM 755 C C . ASP A 1 98 ? 10.925 -13.721 1.212 1.00 75.88 98 ASP A C 1
ATOM 757 O O . ASP A 1 98 ? 10.855 -13.156 2.311 1.00 75.88 98 ASP A O 1
ATOM 761 N N . GLN A 1 99 ? 9.840 -14.067 0.525 1.00 72.19 99 GLN A N 1
ATOM 762 C CA . GLN A 1 99 ? 8.469 -13.885 0.989 1.00 72.19 99 GLN A CA 1
ATOM 763 C C . GLN A 1 99 ? 8.212 -14.613 2.313 1.00 72.19 99 GLN A C 1
ATOM 765 O O . GLN A 1 99 ? 7.501 -14.083 3.164 1.00 72.19 99 GLN A O 1
ATOM 770 N N . SER A 1 100 ? 8.831 -15.778 2.528 1.00 78.50 100 SER A N 1
ATOM 771 C CA . SER A 1 100 ? 8.760 -16.522 3.796 1.00 78.50 100 SER A CA 1
ATOM 772 C C . SER A 1 100 ? 9.213 -15.665 4.989 1.00 78.50 100 SER A C 1
ATOM 774 O O . SER A 1 100 ? 8.467 -15.495 5.954 1.00 78.50 100 SER A O 1
ATOM 776 N N . ALA A 1 101 ? 10.366 -15.005 4.863 1.00 82.56 101 ALA A N 1
ATOM 777 C CA . ALA A 1 101 ? 10.917 -14.113 5.878 1.00 82.56 101 ALA A CA 1
ATOM 778 C C . ALA A 1 101 ? 10.052 -12.858 6.105 1.00 82.56 101 ALA A C 1
ATOM 780 O O . ALA A 1 101 ? 10.014 -12.322 7.213 1.00 82.56 101 ALA A O 1
ATOM 781 N N . LEU A 1 102 ? 9.344 -12.373 5.076 1.00 80.06 102 LEU A N 1
ATOM 782 C CA . LEU A 1 102 ? 8.384 -11.269 5.219 1.00 80.06 102 LEU A CA 1
ATOM 783 C C . LEU A 1 102 ? 7.143 -11.696 6.012 1.00 80.06 102 LEU A C 1
ATOM 785 O O . LEU A 1 102 ? 6.668 -10.936 6.857 1.00 80.06 102 LEU A O 1
ATOM 789 N N . VAL A 1 103 ? 6.635 -12.906 5.761 1.00 83.19 103 VAL A N 1
ATOM 790 C CA . VAL A 1 103 ? 5.504 -13.485 6.500 1.00 83.19 103 VAL A CA 1
ATOM 791 C C . VAL A 1 103 ? 5.879 -13.705 7.964 1.00 83.19 103 VAL A C 1
ATOM 793 O O . VAL A 1 103 ? 5.126 -13.297 8.849 1.00 83.19 103 VAL A O 1
ATOM 796 N N . GLU A 1 104 ? 7.042 -14.301 8.224 1.00 83.75 104 GLU A N 1
ATOM 797 C CA . GLU A 1 104 ? 7.558 -14.527 9.578 1.00 83.75 104 GLU A CA 1
ATOM 798 C C . GLU A 1 104 ? 7.731 -13.208 10.326 1.00 83.75 104 GLU A C 1
ATOM 800 O O . GLU A 1 104 ? 7.149 -13.043 11.395 1.00 83.75 104 GLU A O 1
ATOM 805 N N . GLU A 1 105 ? 8.407 -12.217 9.732 1.00 82.25 105 GLU A N 1
ATOM 806 C CA . GLU A 1 105 ? 8.568 -10.905 10.366 1.00 82.25 105 GLU A CA 1
ATOM 807 C C . GLU A 1 105 ? 7.206 -10.255 10.655 1.00 82.25 105 GLU A C 1
ATOM 809 O O . GLU A 1 105 ? 7.019 -9.652 11.712 1.00 82.25 105 GLU A O 1
ATOM 814 N N . PHE A 1 106 ? 6.232 -10.376 9.750 1.00 81.38 106 PHE A N 1
ATOM 815 C CA . PHE A 1 106 ? 4.895 -9.821 9.953 1.00 81.38 106 PHE A CA 1
ATOM 816 C C . PHE A 1 106 ? 4.137 -10.497 11.111 1.00 81.38 106 PHE A C 1
ATOM 818 O O . PHE A 1 106 ? 3.432 -9.815 11.864 1.00 81.38 106 PHE A O 1
ATOM 825 N N . ILE A 1 107 ? 4.290 -11.814 11.267 1.00 78.25 107 ILE A N 1
ATOM 826 C CA . ILE A 1 107 ? 3.649 -12.620 12.316 1.00 78.25 107 ILE A CA 1
ATOM 827 C C . ILE A 1 107 ? 4.343 -12.424 13.670 1.00 78.25 107 ILE A C 1
ATOM 829 O O . ILE A 1 107 ? 3.664 -12.152 14.665 1.00 78.25 107 ILE A O 1
ATOM 833 N N . GLU A 1 108 ? 5.673 -12.520 13.709 1.00 70.44 108 GLU A N 1
ATOM 834 C CA . GLU A 1 108 ? 6.483 -12.475 14.931 1.00 70.44 108 GLU A CA 1
ATOM 835 C C . GLU A 1 108 ? 6.466 -11.101 15.595 1.00 70.44 108 GLU A C 1
ATOM 837 O O . GLU A 1 108 ? 6.430 -11.018 16.823 1.00 70.44 108 GLU A O 1
ATOM 842 N N . LYS A 1 109 ? 6.422 -10.009 14.817 1.00 61.34 109 LYS A N 1
ATOM 843 C CA . LYS A 1 109 ? 6.517 -8.665 15.405 1.00 61.34 109 LYS A CA 1
ATOM 844 C C . LYS A 1 109 ? 5.341 -8.256 16.288 1.00 61.34 109 LYS A C 1
ATOM 846 O O . LYS A 1 109 ? 5.517 -7.263 16.958 1.00 61.34 109 LYS A O 1
ATOM 851 N N . ASP A 1 110 ? 4.178 -8.930 16.267 1.00 49.56 110 ASP A N 1
ATOM 852 C CA . ASP A 1 110 ? 3.282 -9.137 17.439 1.00 49.56 110 ASP A CA 1
ATOM 853 C C . ASP A 1 110 ? 2.100 -10.054 17.034 1.00 49.56 110 ASP A C 1
ATOM 855 O O . ASP A 1 110 ? 1.091 -9.567 16.516 1.00 49.56 110 ASP A O 1
ATOM 859 N N . GLY A 1 111 ? 2.179 -11.363 17.278 1.00 50.28 111 GLY A N 1
ATOM 860 C CA . GLY A 1 111 ? 1.011 -12.265 17.321 1.00 50.28 111 GLY A CA 1
ATOM 861 C C . GLY A 1 111 ? 0.044 -12.254 16.118 1.00 50.28 111 GLY A C 1
ATOM 862 O O . GLY A 1 111 ? -1.159 -12.451 16.312 1.00 50.28 111 GLY A O 1
ATOM 863 N N . GLY A 1 112 ? 0.520 -11.993 14.895 1.00 46.53 112 GLY A N 1
ATOM 864 C CA . GLY A 1 112 ? -0.314 -11.964 13.682 1.00 46.53 112 GLY A CA 1
ATOM 865 C C . GLY A 1 112 ? -0.791 -13.360 13.250 1.00 46.53 112 GLY A C 1
ATOM 866 O O . GLY A 1 112 ? -0.088 -14.345 13.444 1.00 46.53 112 GLY A O 1
ATOM 867 N N . ARG A 1 113 ? -1.987 -13.473 12.654 1.00 51.78 113 ARG A N 1
ATOM 868 C CA . ARG A 1 113 ? -2.546 -14.747 12.154 1.00 51.78 113 ARG A CA 1
ATOM 869 C C . ARG A 1 113 ? -2.563 -14.723 10.623 1.00 51.78 113 ARG A C 1
ATOM 871 O O . ARG A 1 113 ? -3.108 -13.789 10.046 1.00 51.78 113 ARG A O 1
ATOM 878 N N . LYS A 1 114 ? -1.990 -15.739 9.970 1.00 47.31 114 LYS A N 1
ATOM 879 C CA . LYS A 1 114 ? -2.045 -15.900 8.506 1.00 47.31 114 LYS A CA 1
ATOM 880 C C . LYS A 1 114 ? -3.486 -16.219 8.078 1.00 47.31 114 LYS A C 1
ATOM 882 O O . LYS A 1 114 ? -4.115 -17.085 8.687 1.00 47.31 114 LYS A O 1
ATOM 887 N N . VAL A 1 115 ? -4.011 -15.507 7.082 1.00 50.91 115 VAL A N 1
ATOM 888 C CA . VAL A 1 115 ? -5.344 -15.740 6.505 1.00 50.91 115 VAL A CA 1
ATOM 889 C C . VAL A 1 115 ? -5.164 -15.852 4.997 1.00 50.91 115 VAL A C 1
ATOM 891 O O . VAL A 1 115 ? -4.802 -14.872 4.364 1.00 50.91 115 VAL A O 1
ATOM 894 N N . ASP A 1 116 ? -5.389 -17.026 4.417 1.00 46.00 116 ASP A N 1
ATOM 895 C CA . ASP A 1 116 ? -5.288 -17.194 2.966 1.00 46.00 116 ASP A CA 1
ATOM 896 C C . ASP A 1 116 ? -6.607 -16.742 2.313 1.00 46.00 116 ASP A C 1
ATOM 898 O O . ASP A 1 116 ? -7.669 -17.300 2.599 1.00 46.00 116 ASP A O 1
ATOM 902 N N . VAL A 1 117 ? -6.555 -15.719 1.455 1.00 41.84 117 VAL A N 1
ATOM 903 C CA . VAL A 1 117 ? -7.688 -15.283 0.620 1.00 41.84 117 VAL A CA 1
ATOM 904 C C . VAL A 1 117 ? -7.416 -15.748 -0.808 1.00 41.84 117 VAL A C 1
ATOM 906 O O . VAL A 1 117 ? -6.456 -15.292 -1.418 1.00 41.84 117 VAL A O 1
ATOM 909 N N . LYS A 1 118 ? -8.249 -16.652 -1.333 1.00 42.44 118 LYS A N 1
ATOM 910 C CA . LYS A 1 118 ? -8.294 -16.992 -2.764 1.00 42.44 118 LYS A CA 1
ATOM 911 C C . LYS A 1 118 ? -9.480 -16.268 -3.398 1.00 42.44 118 LYS A C 1
ATOM 913 O O . LYS A 1 118 ? -10.573 -16.331 -2.832 1.00 42.44 118 LYS A O 1
ATOM 918 N N . ILE A 1 119 ? -9.250 -15.585 -4.518 1.00 35.94 119 ILE A N 1
ATOM 919 C CA . ILE A 1 119 ? -10.287 -14.963 -5.359 1.00 35.94 119 ILE A CA 1
ATOM 920 C C . ILE A 1 119 ? -10.416 -15.796 -6.627 1.00 35.94 119 ILE A C 1
ATOM 922 O O . ILE A 1 119 ? -9.352 -16.204 -7.137 1.00 35.94 119 ILE A O 1
#

pLDDT: mean 82.88, std 18.01, range [32.19, 97.81]

Organism: NCBI:txid198620

Secondary structure (DSSP, 8-state):
---------EEEEEEEEEPTTS-EEEEEEEEEEEEEETTTEEEEEEEEEETTEEEEEEEESS--HHHHGGGHHHHHHHHHHTT-EEEEEEEEEPP---HHHHHHHHHHTTT-EE-----

Sequence (119 aa):
LGASAYENDITVLFKGRKKPDGKLDPSHCRLLFLLHLETLQETVVDCMIQQNVMTITVETDFELQAAIDPLVPALKEAVKETGFSLSGVAAKKRRPKDQSALVEEFIEKDGGRKVDVKI

Foldseek 3Di:
DDDPPPDWDKFKFKDADADPVRDGDPQFIKIWIFIQDPPQGTKIWIWGHHNLETEIEIETQDPCPVVCVVVFVVVQVVSVVVVHGYPTYYYDYHDDDDPVVVVCCVCVVDNTDGDGDDD

Radius of gyration: 15.68 Å; chains: 1; bounding box: 32×41×48 Å